Protein AF-A0A5J5CWI5-F1 (afdb_monomer)

Solvent-accessible surface area (backbone atoms only — not comparable to full-atom values): 5033 Å² total; per-residue (Å²): 108,73,56,46,73,75,35,36,52,38,50,20,75,84,39,66,87,53,39,69,60,72,79,73,87,74,83,67,85,92,55,78,72,90,36,71,70,53,51,59,60,42,49,61,52,50,53,53,35,52,59,50,44,66,68,41,62,61,82,56,41,65,23,69,65,45,47,64,67,70,50,86,49,72,54,78,78,52,62,86,130

Foldseek 3Di:
DVLCVVVVQCCCVPHVVSHQQDDQDDQDPPDDCPDPVNVVVNVVSVVVNLVSQCVDPCCRNVPPVNCVVPDDDPCNVVPDD

Radius of gyration: 14.95 Å; Cα contacts (8 Å, |Δi|>4): 55; chains: 1; bounding box: 39×28×38 Å

Sequence (81 aa):
MRILDKFPIEGGQKDPKKRIIPFLPGKVLFRRSHIRDVAIKRLKHLDNYCKALMKLPSHLSQSEEVLKFFETKSEDLNPPT

pLDDT: mean 91.17, std 8.9, range [58.31, 98.38]

Mean predicted aligned error: 4.53 Å

InterPro domains:
  IPR001683 Phox homology [PF00787] (16-72)
  IPR001683 Phox homology [PS50195] (1-77)
  IPR036871 PX domain superfamily [G3DSA:3.30.1520.10] (1-81)
  IPR036871 PX domain superfamily [SSF64268] (2-80)
  IPR051228 NADPH Oxidase and PX Domain-Containing [PTHR15706] (1-80)

Organism: NCBI:txid54343

Secondary structure (DSSP, 8-state):
-HHHHH-TTTTTSS-GGG--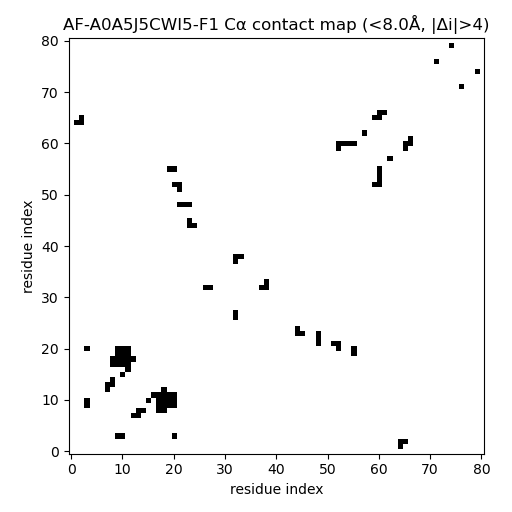SPPPPPP-SSS-SSSHHHHHHHHHHHHHHHHHHHTS-HHHHTSHHHHHHHSPPHHHHS---

Structure (mmCIF, N/CA/C/O backbone):
data_AF-A0A5J5CWI5-F1
#
_entry.id   AF-A0A5J5CWI5-F1
#
loop_
_atom_site.group_PDB
_atom_site.id
_atom_site.type_symbol
_atom_site.label_atom_id
_atom_site.label_alt_id
_atom_site.label_comp_id
_atom_site.label_asym_id
_atom_site.label_entity_id
_atom_site.label_seq_id
_atom_site.pdbx_PDB_ins_code
_atom_site.Cartn_x
_atom_site.Cartn_y
_atom_site.Cartn_z
_atom_site.occupancy
_atom_site.B_iso_or_equiv
_atom_site.auth_seq_id
_atom_site.auth_comp_id
_atom_site.auth_asym_id
_atom_site.auth_atom_id
_atom_site.pdbx_PDB_model_num
ATOM 1 N N . MET A 1 1 ? -7.162 -6.929 -4.110 1.00 58.31 1 MET A N 1
ATOM 2 C CA . MET A 1 1 ? -5.913 -6.548 -3.401 1.00 58.31 1 MET A CA 1
ATOM 3 C C . MET A 1 1 ? -6.264 -6.724 -1.945 1.00 58.31 1 MET A C 1
ATOM 5 O O . MET A 1 1 ? -7.103 -5.963 -1.491 1.00 58.31 1 MET A O 1
ATOM 9 N N . ARG A 1 2 ? -5.722 -7.745 -1.264 1.00 83.44 2 ARG A N 1
ATOM 10 C CA . ARG A 1 2 ? -6.351 -8.317 -0.054 1.00 83.44 2 ARG A CA 1
ATOM 11 C C . ARG A 1 2 ? -6.689 -7.281 1.030 1.00 83.44 2 ARG A C 1
ATOM 13 O O . ARG A 1 2 ? -7.730 -7.392 1.658 1.00 83.44 2 ARG A O 1
ATOM 20 N N . ILE A 1 3 ? -5.880 -6.225 1.166 1.00 92.31 3 ILE A N 1
ATOM 21 C CA . ILE A 1 3 ? -6.135 -5.129 2.113 1.00 92.31 3 ILE A CA 1
ATOM 22 C C . ILE A 1 3 ? -7.417 -4.333 1.806 1.00 92.31 3 ILE A C 1
ATOM 24 O O . ILE A 1 3 ? -8.153 -3.993 2.720 1.00 92.31 3 ILE A O 1
ATOM 28 N N . LEU A 1 4 ? -7.739 -4.057 0.537 1.00 94.31 4 LEU A N 1
ATOM 29 C CA . LEU A 1 4 ? -8.963 -3.324 0.187 1.00 94.31 4 LEU A CA 1
ATOM 30 C C . LEU A 1 4 ? -10.210 -4.171 0.452 1.00 94.31 4 LEU A C 1
ATOM 32 O O . LEU A 1 4 ? -11.249 -3.623 0.799 1.00 94.31 4 LEU A O 1
ATOM 36 N N . ASP A 1 5 ? -10.088 -5.488 0.297 1.00 93.25 5 ASP A N 1
ATOM 37 C CA . ASP A 1 5 ? -11.165 -6.443 0.555 1.00 93.25 5 ASP A CA 1
ATOM 38 C C . ASP A 1 5 ? -11.405 -6.585 2.072 1.00 93.25 5 ASP A C 1
ATOM 40 O O . ASP A 1 5 ? -12.547 -6.660 2.521 1.00 93.25 5 ASP A O 1
ATOM 44 N N . LYS A 1 6 ? -10.327 -6.545 2.871 1.00 95.69 6 LYS A N 1
ATOM 45 C CA . LYS A 1 6 ? -10.365 -6.588 4.341 1.00 95.69 6 LYS A CA 1
ATOM 46 C C . LYS A 1 6 ? -10.850 -5.281 4.979 1.00 95.69 6 LYS A C 1
ATOM 48 O O . LYS A 1 6 ? -11.537 -5.319 5.996 1.00 95.69 6 LYS A O 1
ATOM 53 N N . PHE A 1 7 ? -10.519 -4.145 4.368 1.00 96.25 7 PHE A N 1
ATOM 54 C CA . PHE A 1 7 ? -10.796 -2.799 4.876 1.00 96.25 7 PHE A CA 1
ATOM 55 C C . PHE A 1 7 ? -11.584 -1.973 3.841 1.00 96.25 7 PHE A C 1
ATOM 57 O O . PHE A 1 7 ? -11.065 -1.016 3.256 1.00 96.25 7 PHE A O 1
ATOM 64 N N . PRO A 1 8 ? -12.847 -2.342 3.548 1.00 96.25 8 PRO A N 1
ATOM 65 C CA . PRO A 1 8 ? -13.615 -1.733 2.460 1.00 96.25 8 PRO A CA 1
ATOM 66 C C . PRO A 1 8 ? -14.018 -0.278 2.741 1.00 96.25 8 PRO A C 1
ATOM 68 O O . PRO A 1 8 ? -14.263 0.483 1.802 1.00 96.25 8 PRO A O 1
ATOM 71 N N . ILE A 1 9 ? -14.091 0.130 4.013 1.00 96.81 9 ILE A N 1
ATOM 72 C CA . ILE A 1 9 ? -14.418 1.507 4.406 1.00 96.81 9 ILE A CA 1
ATOM 73 C C . ILE A 1 9 ? -13.199 2.406 4.176 1.00 96.81 9 ILE A C 1
ATOM 75 O O . ILE A 1 9 ? -13.295 3.401 3.463 1.00 96.81 9 ILE A O 1
ATOM 79 N N . GLU A 1 10 ? -12.043 2.002 4.694 1.00 97.44 10 GLU A N 1
ATOM 80 C CA . GLU A 1 10 ? -10.749 2.681 4.577 1.00 97.44 10 GLU A CA 1
ATOM 81 C C . GLU A 1 10 ? -10.202 2.624 3.146 1.00 97.44 10 GLU A C 1
ATOM 83 O O . GLU A 1 10 ? -9.412 3.476 2.735 1.00 97.44 10 GLU A O 1
ATOM 88 N N . GLY A 1 11 ? -10.644 1.638 2.363 1.00 96.56 11 GLY A N 1
ATOM 89 C CA . GLY A 1 11 ? -10.447 1.552 0.919 1.00 96.56 11 GLY A CA 1
ATOM 90 C C . GLY A 1 11 ? -11.379 2.461 0.111 1.00 96.56 11 GLY A C 1
ATOM 91 O O . GLY A 1 11 ? -11.169 2.633 -1.093 1.00 96.56 11 GLY A O 1
ATOM 92 N N . GLY A 1 12 ? -12.386 3.062 0.746 1.00 96.88 12 GLY A N 1
ATOM 93 C CA . GLY A 1 12 ? -13.348 3.958 0.109 1.00 96.88 12 GLY A CA 1
ATOM 94 C C . GLY A 1 12 ? -14.339 3.271 -0.826 1.00 96.88 12 GLY A C 1
ATOM 95 O O . GLY A 1 12 ? -14.855 3.924 -1.727 1.00 96.88 12 GLY A O 1
ATOM 96 N N . GLN A 1 13 ? -14.596 1.969 -0.657 1.00 94.88 13 GLN A N 1
ATOM 97 C CA . GLN A 1 13 ? -15.515 1.226 -1.530 1.00 94.88 13 GLN A CA 1
ATOM 98 C C . GLN A 1 13 ? -16.979 1.630 -1.314 1.00 94.88 13 GLN A C 1
ATOM 100 O O . GLN A 1 13 ? -17.769 1.606 -2.251 1.00 94.88 13 GLN A O 1
ATOM 105 N N . LYS A 1 14 ? -17.340 2.000 -0.077 1.00 90.56 14 LYS A N 1
ATOM 106 C CA . LYS A 1 14 ? -18.684 2.495 0.270 1.00 90.56 14 LYS A CA 1
ATOM 107 C C . LYS A 1 14 ? -18.789 4.018 0.185 1.00 90.56 14 LYS A C 1
ATOM 109 O O . LYS A 1 14 ? -19.810 4.536 -0.244 1.00 90.56 14 LYS A O 1
ATOM 114 N N . ASP A 1 15 ? -17.746 4.719 0.627 1.00 95.69 15 ASP A N 1
ATOM 115 C CA . ASP A 1 15 ? -17.673 6.180 0.634 1.00 95.69 15 ASP A CA 1
ATOM 116 C C . ASP A 1 15 ? -16.241 6.624 0.294 1.00 95.69 15 ASP A C 1
ATOM 118 O O . ASP A 1 15 ? -15.335 6.418 1.110 1.00 95.69 15 ASP A O 1
ATOM 122 N N . PRO A 1 16 ? -16.014 7.258 -0.871 1.00 95.94 16 PRO A N 1
ATOM 123 C CA . PRO A 1 16 ? -14.697 7.749 -1.264 1.00 95.94 16 PRO A CA 1
ATOM 124 C C . PRO A 1 16 ? -14.060 8.705 -0.248 1.00 95.94 16 PRO A C 1
ATOM 126 O O . PRO A 1 16 ? -12.835 8.749 -0.152 1.00 95.94 16 PRO A O 1
ATOM 129 N N . LYS A 1 17 ? -14.858 9.443 0.540 1.00 97.12 17 LYS A N 1
ATOM 130 C CA . LYS A 1 17 ? -14.352 10.380 1.559 1.00 97.12 17 LYS A CA 1
ATOM 131 C C . LYS A 1 17 ? -13.735 9.677 2.765 1.00 97.12 17 LYS A C 1
ATOM 133 O O . LYS A 1 17 ? -12.929 10.278 3.465 1.00 97.12 17 LYS A O 1
ATOM 138 N N . LYS A 1 18 ? -14.097 8.414 3.009 1.00 97.44 18 LYS A N 1
ATOM 139 C CA . LYS A 1 18 ? -13.525 7.591 4.088 1.00 97.44 18 LYS A CA 1
ATOM 140 C C . LYS A 1 18 ? -12.237 6.891 3.676 1.00 97.44 18 LYS A C 1
ATOM 142 O O . LYS A 1 18 ? -11.624 6.204 4.492 1.00 97.44 18 LYS A O 1
ATOM 147 N N . ARG A 1 19 ? -11.818 7.050 2.419 1.00 97.94 19 ARG A N 1
ATOM 148 C CA . ARG A 1 19 ? -10.607 6.414 1.937 1.00 97.94 19 ARG A CA 1
ATOM 149 C C . ARG A 1 19 ? -9.379 7.016 2.608 1.00 97.94 19 ARG A C 1
ATOM 151 O O . ARG A 1 19 ? -9.087 8.195 2.437 1.00 97.94 19 ARG A O 1
ATOM 158 N N . ILE A 1 20 ? -8.617 6.164 3.276 1.00 97.94 20 ILE A N 1
ATOM 159 C CA . ILE A 1 20 ? -7.289 6.489 3.803 1.00 97.94 20 ILE A CA 1
ATOM 160 C C . ILE A 1 20 ? -6.206 5.581 3.219 1.00 97.94 20 ILE A C 1
ATOM 162 O O . ILE A 1 20 ? -5.044 5.973 3.180 1.00 97.94 20 ILE A O 1
ATOM 166 N N . ILE A 1 21 ? -6.566 4.405 2.686 1.00 97.19 21 ILE A N 1
ATOM 167 C CA . ILE A 1 21 ? -5.614 3.536 1.986 1.00 97.19 21 ILE A CA 1
ATOM 168 C C . ILE A 1 21 ? -5.158 4.237 0.692 1.00 97.19 21 ILE A C 1
ATOM 170 O O . ILE A 1 21 ? -6.010 4.630 -0.121 1.00 97.19 21 ILE A O 1
ATOM 174 N N . PRO A 1 22 ? -3.838 4.389 0.458 1.00 96.31 22 PRO A N 1
ATOM 175 C CA . PRO A 1 22 ? -3.326 5.126 -0.692 1.00 96.31 22 PRO A CA 1
ATOM 176 C C . PRO A 1 22 ? -3.776 4.517 -2.027 1.00 96.31 22 PRO A C 1
ATOM 178 O O . PRO A 1 22 ? -4.236 3.375 -2.119 1.00 96.31 22 PRO A O 1
ATOM 181 N N . PHE A 1 23 ? -3.681 5.300 -3.097 1.00 93.62 23 PHE A N 1
ATOM 182 C CA . PHE A 1 23 ? -3.909 4.806 -4.452 1.00 93.62 23 PHE A CA 1
ATOM 183 C C . PHE A 1 23 ? -2.595 4.336 -5.062 1.00 93.62 23 PHE A C 1
ATOM 185 O O . PHE A 1 23 ? -1.582 5.029 -4.974 1.00 93.62 23 PHE A O 1
ATOM 192 N N . LEU A 1 24 ? -2.633 3.190 -5.739 1.00 90.69 24 LEU A N 1
ATOM 193 C CA . LEU A 1 24 ? -1.576 2.788 -6.655 1.00 90.69 24 LEU A CA 1
ATOM 194 C C . LEU A 1 24 ? -2.068 3.020 -8.091 1.00 90.69 24 LEU A C 1
ATOM 196 O O . LEU A 1 24 ? -3.209 2.656 -8.393 1.00 90.69 24 LEU A O 1
ATOM 200 N N . PRO A 1 25 ? -1.257 3.615 -8.984 1.00 85.44 25 PRO A N 1
ATOM 201 C CA . PRO A 1 25 ? -1.642 3.786 -10.377 1.00 85.44 25 PRO A CA 1
ATOM 202 C C . PRO A 1 25 ? -2.032 2.453 -11.018 1.00 85.44 25 PRO A C 1
ATOM 204 O O . PRO A 1 25 ? -1.330 1.449 -10.873 1.00 85.44 25 PRO A O 1
ATOM 207 N N . GLY A 1 26 ? -3.154 2.458 -11.735 1.00 81.62 26 GLY A N 1
ATOM 208 C CA . GLY A 1 26 ? -3.673 1.276 -12.413 1.00 81.62 26 GLY A CA 1
ATOM 209 C C . GLY A 1 26 ? -2.760 0.764 -13.531 1.00 81.62 26 GLY A C 1
ATOM 210 O O . GLY A 1 26 ? -1.789 1.403 -13.950 1.00 81.62 26 GLY A O 1
ATOM 211 N N . LYS A 1 27 ? -3.094 -0.419 -14.053 1.00 78.75 27 LYS A N 1
ATOM 212 C CA . LYS A 1 27 ? -2.382 -1.011 -15.189 1.00 78.75 27 LYS A CA 1
ATOM 213 C C . LYS A 1 27 ? -2.537 -0.114 -16.423 1.00 78.75 27 LYS A C 1
ATOM 215 O O . LYS A 1 27 ? -3.640 0.281 -16.781 1.00 78.75 27 LYS A O 1
ATOM 220 N N . VAL A 1 28 ? -1.429 0.161 -17.107 1.00 75.25 28 VAL A N 1
ATOM 221 C CA . VAL A 1 28 ? -1.452 0.837 -18.411 1.00 75.25 28 VAL A CA 1
ATOM 222 C C . VAL A 1 28 ? -2.015 -0.145 -19.441 1.00 75.25 28 VAL A C 1
ATOM 224 O O . VAL A 1 28 ? -1.391 -1.173 -19.692 1.00 75.25 28 VAL A O 1
ATOM 227 N N . LEU A 1 29 ? -3.197 0.147 -19.995 1.00 71.25 29 LEU A N 1
ATOM 228 C CA . LEU A 1 29 ? -3.925 -0.764 -20.893 1.00 71.25 29 LEU A CA 1
ATOM 229 C C . LEU A 1 29 ? -3.494 -0.659 -22.366 1.00 71.25 29 LEU A C 1
ATOM 231 O O . LEU A 1 29 ? -3.578 -1.641 -23.092 1.00 71.25 29 LEU A O 1
ATOM 235 N N . PHE A 1 30 ? -2.978 0.498 -22.794 1.00 69.56 30 PHE A N 1
ATOM 236 C CA . PHE A 1 30 ? -2.685 0.794 -24.208 1.00 69.56 30 PHE A CA 1
ATOM 237 C C . PHE A 1 30 ? -1.187 0.939 -24.527 1.00 69.56 30 PHE A C 1
ATOM 239 O O . PHE A 1 30 ? -0.813 1.467 -25.571 1.00 69.56 30 PHE A O 1
ATOM 246 N N . ARG A 1 31 ? -0.297 0.500 -23.629 1.00 67.75 31 ARG A N 1
ATOM 247 C CA . ARG A 1 31 ? 1.154 0.441 -23.879 1.00 67.75 31 ARG A CA 1
ATOM 248 C C . ARG A 1 31 ? 1.723 -0.869 -23.355 1.00 67.75 31 ARG A C 1
ATOM 250 O O . ARG A 1 31 ? 1.171 -1.457 -22.428 1.00 67.75 31 ARG A O 1
ATOM 257 N N . ARG A 1 32 ? 2.868 -1.294 -23.901 1.00 69.62 32 ARG A N 1
ATOM 258 C CA . ARG A 1 32 ? 3.620 -2.438 -23.367 1.00 69.62 32 ARG A CA 1
ATOM 259 C C . ARG A 1 32 ? 3.965 -2.166 -21.900 1.00 69.62 32 ARG A C 1
ATOM 261 O O . ARG A 1 32 ? 4.698 -1.233 -21.591 1.00 69.62 32 ARG A O 1
ATOM 268 N N . SER A 1 33 ? 3.425 -2.976 -20.995 1.00 69.56 33 SER A N 1
ATOM 269 C CA . SER A 1 33 ? 3.646 -2.853 -19.550 1.00 69.56 33 SER A CA 1
ATOM 270 C C . SER A 1 33 ? 5.011 -3.373 -19.090 1.00 69.56 33 SER A C 1
ATOM 272 O O . SER A 1 33 ? 5.425 -3.056 -17.978 1.00 69.56 33 SER A O 1
ATOM 274 N N . HIS A 1 34 ? 5.703 -4.131 -19.943 1.00 68.94 34 HIS A N 1
ATOM 275 C CA . HIS A 1 34 ? 7.023 -4.725 -19.700 1.00 68.94 34 HIS A CA 1
ATOM 276 C C . HIS A 1 34 ? 8.126 -3.957 -20.436 1.00 68.94 34 HIS A C 1
ATOM 278 O O . HIS A 1 34 ? 8.944 -4.542 -21.136 1.00 68.94 34 HIS A O 1
ATOM 284 N N . ILE A 1 35 ? 8.113 -2.628 -20.338 1.00 83.31 35 ILE A N 1
ATOM 285 C CA . ILE A 1 35 ? 9.208 -1.793 -20.843 1.00 83.31 35 ILE A CA 1
ATOM 286 C C . ILE A 1 35 ? 9.876 -1.086 -19.673 1.00 83.31 35 ILE A C 1
ATOM 288 O O . ILE A 1 35 ? 9.205 -0.684 -18.716 1.00 83.31 35 ILE A O 1
ATOM 292 N N . ARG A 1 36 ? 11.196 -0.918 -19.774 1.00 86.25 36 ARG A N 1
ATOM 293 C CA . ARG A 1 36 ? 12.040 -0.285 -18.754 1.00 86.25 36 ARG A CA 1
ATOM 294 C C . ARG A 1 36 ? 11.455 1.044 -18.266 1.00 86.25 36 ARG A C 1
ATOM 296 O O . ARG A 1 36 ? 11.351 1.254 -17.064 1.00 86.25 36 ARG A O 1
ATOM 303 N N . ASP A 1 37 ? 10.969 1.883 -19.175 1.00 85.25 37 ASP A N 1
ATOM 304 C CA . ASP A 1 37 ? 10.416 3.200 -18.834 1.00 85.25 37 ASP A CA 1
ATOM 305 C C . ASP A 1 37 ? 9.163 3.125 -17.958 1.00 85.25 37 ASP A C 1
ATOM 307 O O . ASP A 1 37 ? 8.965 3.946 -17.062 1.00 85.25 37 ASP A O 1
ATOM 311 N N . VAL A 1 38 ? 8.302 2.133 -18.198 1.00 84.88 38 VAL A N 1
ATOM 312 C CA . VAL A 1 38 ? 7.107 1.912 -17.376 1.00 84.88 38 VAL A CA 1
ATOM 313 C C . VAL A 1 38 ? 7.517 1.423 -15.990 1.00 84.88 38 VAL A C 1
ATOM 315 O O . VAL A 1 38 ? 6.953 1.891 -15.002 1.00 84.88 38 VAL A O 1
ATOM 318 N N . ALA A 1 39 ? 8.514 0.538 -15.900 1.00 87.94 39 ALA A N 1
ATOM 319 C CA . ALA A 1 39 ? 9.045 0.070 -14.622 1.00 87.94 39 ALA A CA 1
ATOM 320 C C . ALA A 1 39 ? 9.677 1.216 -13.8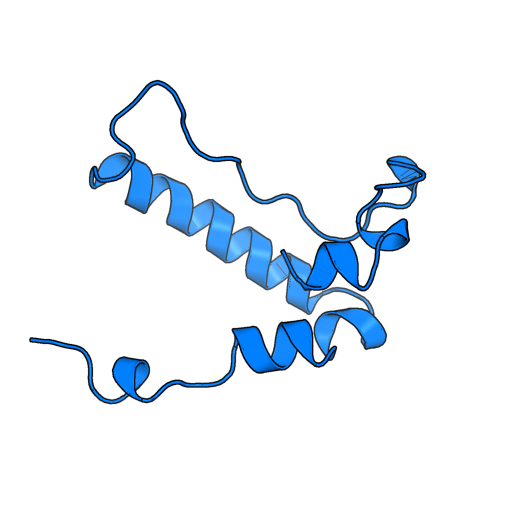12 1.00 87.94 39 ALA A C 1
ATOM 322 O O . ALA A 1 39 ? 9.316 1.404 -12.653 1.00 87.94 39 ALA A O 1
ATOM 323 N N . ILE A 1 40 ? 10.517 2.049 -14.437 1.00 90.12 40 ILE A N 1
ATOM 324 C CA . ILE A 1 40 ? 11.151 3.207 -13.785 1.00 90.12 40 ILE A CA 1
ATOM 325 C C . ILE A 1 40 ? 10.097 4.181 -13.247 1.00 90.12 40 ILE A C 1
ATOM 327 O O . ILE A 1 40 ? 10.177 4.605 -12.095 1.00 90.12 40 ILE A O 1
ATOM 331 N N . LYS A 1 41 ? 9.057 4.496 -14.032 1.00 87.94 41 LYS A N 1
ATOM 332 C CA . LYS A 1 41 ? 7.965 5.372 -13.570 1.00 87.94 41 LYS A CA 1
ATOM 333 C C . LYS A 1 41 ? 7.210 4.787 -12.374 1.00 87.94 41 LYS A C 1
ATOM 335 O O . LYS A 1 41 ? 6.784 5.532 -11.494 1.00 87.94 41 LYS A O 1
ATOM 340 N N . ARG A 1 42 ? 7.055 3.460 -12.316 1.00 90.50 42 ARG A N 1
ATOM 341 C CA . ARG A 1 42 ? 6.377 2.779 -11.203 1.00 90.50 42 ARG A CA 1
ATOM 342 C C . ARG A 1 42 ? 7.169 2.832 -9.901 1.00 90.50 42 ARG A C 1
ATOM 344 O O . ARG A 1 42 ? 6.524 2.871 -8.861 1.00 90.50 42 ARG A O 1
ATOM 351 N N . LEU A 1 43 ? 8.504 2.898 -9.935 1.00 93.88 43 LEU A N 1
ATOM 352 C CA . LEU A 1 43 ? 9.332 2.931 -8.720 1.00 93.88 43 LEU A CA 1
ATOM 353 C C . LEU A 1 43 ? 8.925 4.064 -7.772 1.00 93.88 43 LEU A C 1
ATOM 355 O O . LEU A 1 43 ? 8.653 3.813 -6.604 1.00 93.88 43 LEU A O 1
ATOM 359 N N . LYS A 1 44 ? 8.781 5.294 -8.285 1.00 94.19 44 LYS A N 1
ATOM 360 C CA . LYS A 1 44 ? 8.357 6.448 -7.471 1.00 94.19 44 LYS A CA 1
ATOM 361 C C . LYS A 1 44 ? 6.959 6.259 -6.878 1.00 94.19 44 LYS A C 1
ATOM 363 O O . LYS A 1 44 ? 6.701 6.652 -5.744 1.00 94.19 44 LYS A O 1
ATOM 368 N N . HIS A 1 45 ? 6.040 5.676 -7.644 1.00 94.31 45 HIS A N 1
ATOM 369 C CA . HIS A 1 45 ? 4.679 5.432 -7.173 1.00 94.31 45 HIS A CA 1
ATOM 370 C C . HIS A 1 45 ? 4.624 4.336 -6.107 1.00 94.31 45 HIS A C 1
ATOM 372 O O . HIS A 1 45 ? 3.899 4.497 -5.132 1.00 94.31 45 HIS A O 1
ATOM 378 N N . LEU A 1 46 ? 5.406 3.267 -6.270 1.00 95.19 46 LEU A N 1
ATOM 379 C CA . LEU A 1 46 ? 5.545 2.197 -5.283 1.00 95.19 46 LEU A CA 1
ATOM 380 C C . LEU A 1 46 ? 6.184 2.709 -3.988 1.00 95.19 46 LEU A C 1
ATOM 382 O O . LEU A 1 46 ? 5.634 2.471 -2.919 1.00 95.19 46 LEU A O 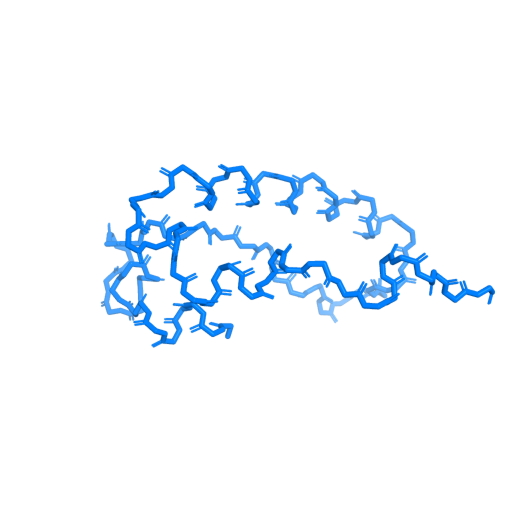1
ATOM 386 N N . ASP A 1 47 ? 7.275 3.473 -4.076 1.00 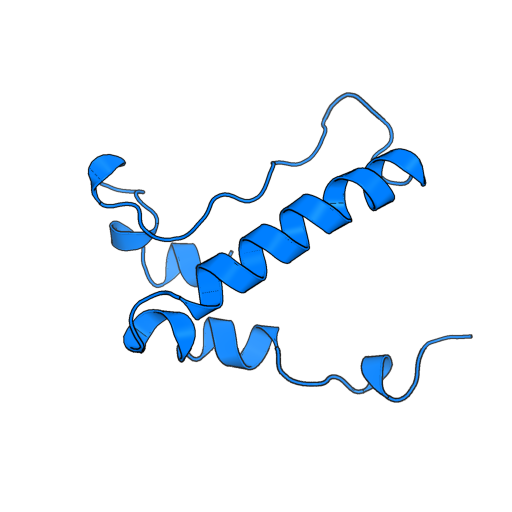96.50 47 ASP A N 1
ATOM 387 C CA . ASP A 1 47 ? 7.941 4.073 -2.912 1.00 96.50 47 ASP A CA 1
ATOM 388 C C . ASP A 1 47 ? 6.986 4.976 -2.114 1.00 96.50 47 ASP A C 1
ATOM 390 O O . ASP A 1 47 ? 6.809 4.806 -0.905 1.00 96.50 47 ASP A O 1
ATOM 394 N N . ASN A 1 48 ? 6.283 5.881 -2.803 1.00 97.19 48 ASN A N 1
ATOM 395 C CA . ASN A 1 48 ? 5.280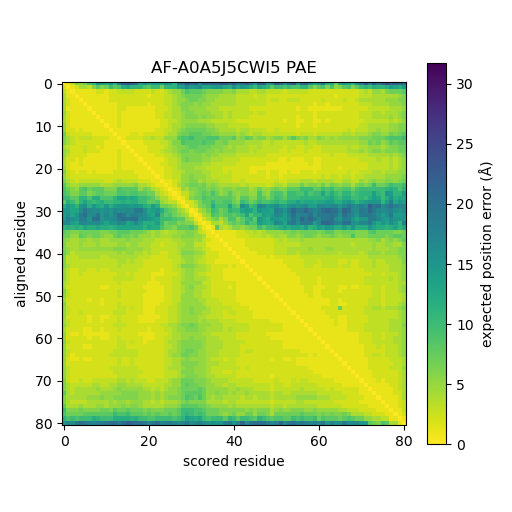 6.740 -2.175 1.00 97.19 48 ASN A CA 1
ATOM 396 C C . ASN A 1 48 ? 4.136 5.933 -1.546 1.00 97.19 48 ASN A C 1
ATOM 398 O O . ASN A 1 48 ? 3.684 6.267 -0.450 1.00 97.19 48 ASN A O 1
ATOM 402 N N . TYR A 1 49 ? 3.671 4.882 -2.227 1.00 96.25 49 TYR A N 1
ATOM 403 C CA . TYR A 1 49 ? 2.609 4.016 -1.727 1.00 96.25 49 TYR A CA 1
ATOM 404 C C . TYR A 1 49 ? 3.032 3.318 -0.433 1.00 96.25 49 TYR A C 1
ATOM 406 O O . TYR A 1 49 ? 2.313 3.400 0.559 1.00 96.25 49 TYR A O 1
ATOM 414 N N . CYS A 1 50 ? 4.211 2.689 -0.413 1.00 96.38 50 CYS A N 1
ATOM 415 C CA . CYS A 1 50 ? 4.733 2.003 0.768 1.00 96.38 50 CYS A CA 1
ATOM 416 C C . CYS A 1 50 ? 4.916 2.975 1.942 1.00 96.38 50 CYS A C 1
ATOM 418 O O . CYS A 1 50 ? 4.450 2.699 3.045 1.00 96.38 50 CYS A O 1
ATOM 420 N N . LYS A 1 5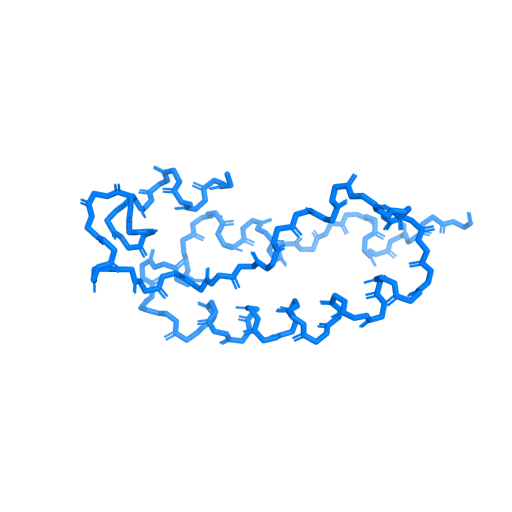1 ? 5.498 4.159 1.708 1.00 97.62 51 LYS A N 1
ATOM 421 C CA . LYS A 1 51 ? 5.644 5.195 2.746 1.00 97.62 51 LYS A CA 1
ATOM 422 C C . LYS A 1 51 ? 4.303 5.662 3.311 1.00 97.62 51 LYS A C 1
ATOM 424 O O . LYS A 1 51 ? 4.205 5.899 4.511 1.00 97.62 51 LYS A O 1
ATOM 429 N N . ALA A 1 52 ? 3.283 5.819 2.469 1.00 97.69 52 ALA A N 1
ATOM 430 C CA . ALA A 1 52 ? 1.943 6.187 2.916 1.00 97.69 52 ALA A CA 1
ATOM 431 C C . ALA A 1 52 ? 1.266 5.045 3.690 1.00 97.69 52 ALA A C 1
ATOM 433 O O . ALA A 1 52 ? 0.660 5.298 4.726 1.00 97.69 52 ALA A O 1
ATOM 434 N N . LEU A 1 53 ? 1.426 3.798 3.235 1.00 96.19 53 LEU A N 1
ATOM 435 C CA . LEU A 1 53 ? 0.891 2.603 3.890 1.00 96.19 53 LEU A CA 1
ATOM 436 C C . LEU A 1 53 ? 1.426 2.454 5.324 1.00 96.19 53 LEU A C 1
ATOM 438 O O . LEU A 1 53 ? 0.648 2.204 6.239 1.00 96.19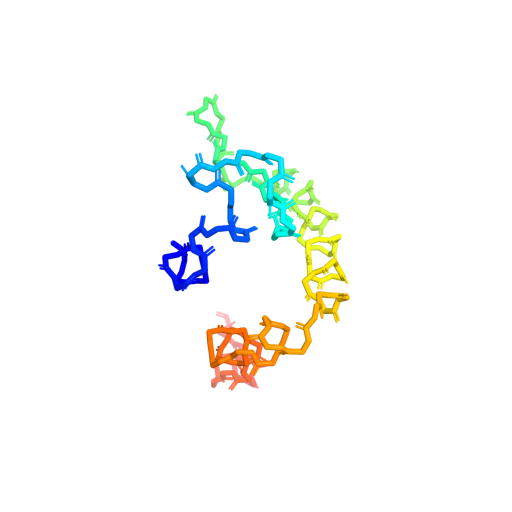 53 LEU A O 1
ATOM 442 N N . MET A 1 54 ? 2.723 2.699 5.537 1.00 96.19 54 MET A N 1
ATOM 443 C CA . MET A 1 54 ? 3.346 2.635 6.869 1.00 96.19 54 MET A CA 1
ATOM 444 C C . MET A 1 54 ? 2.916 3.765 7.815 1.00 96.19 54 MET A C 1
ATOM 446 O O . MET A 1 54 ? 3.091 3.649 9.022 1.00 96.19 54 MET A O 1
ATOM 450 N N . LYS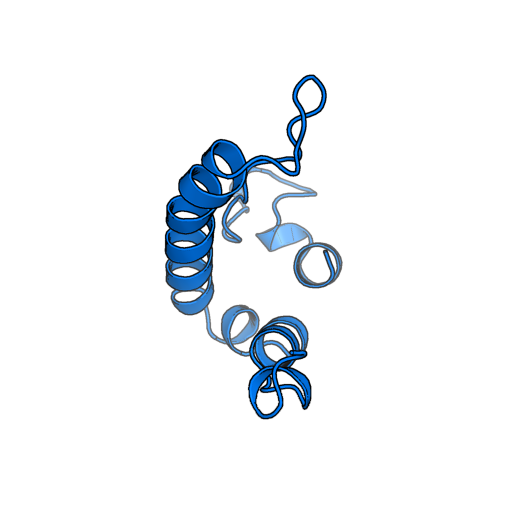 A 1 55 ? 2.349 4.858 7.288 1.00 97.75 55 LYS A N 1
ATOM 451 C CA . LYS A 1 55 ? 1.824 5.983 8.083 1.00 97.75 55 LYS A CA 1
ATOM 452 C C . LYS A 1 55 ? 0.355 5.813 8.471 1.00 97.75 55 LYS A C 1
ATOM 454 O O . LYS A 1 55 ? -0.182 6.663 9.178 1.00 97.75 55 LYS A O 1
ATOM 459 N N . LEU A 1 56 ? -0.310 4.762 7.990 1.00 97.81 56 LEU A N 1
ATOM 460 C CA . LEU A 1 56 ? -1.686 4.470 8.372 1.00 97.81 56 LEU A CA 1
ATOM 461 C C . LEU A 1 56 ? -1.772 4.066 9.852 1.00 97.81 56 LEU A C 1
ATOM 463 O O . LEU A 1 56 ? -0.785 3.581 10.417 1.00 97.81 56 LEU A O 1
ATOM 467 N N . PRO A 1 57 ? -2.959 4.209 10.472 1.00 98.38 57 PRO A N 1
ATOM 468 C CA . PRO A 1 57 ? -3.230 3.660 11.796 1.00 98.38 57 PRO A CA 1
ATOM 469 C C . PRO A 1 57 ? -2.765 2.204 11.938 1.00 98.38 57 PRO A C 1
ATOM 471 O O . PRO A 1 57 ? -2.841 1.430 10.982 1.00 98.38 57 PRO A O 1
ATOM 474 N N . SER A 1 58 ? -2.322 1.822 13.138 1.00 98.00 58 SER A N 1
ATOM 475 C CA . SER A 1 58 ? -1.683 0.521 13.405 1.00 98.00 58 SER A CA 1
ATOM 476 C C . SER A 1 58 ? -2.512 -0.683 12.956 1.00 98.00 58 SER A C 1
ATOM 478 O O . SER A 1 58 ? -1.965 -1.611 12.375 1.00 98.00 58 SER A O 1
ATOM 480 N N . HIS A 1 59 ? -3.835 -0.652 13.130 1.00 97.25 59 HIS A N 1
ATOM 481 C CA . HIS A 1 59 ? -4.717 -1.743 12.695 1.00 97.25 59 HIS A CA 1
ATOM 482 C C . HIS A 1 59 ? -4.696 -1.993 11.172 1.00 97.25 59 HIS A C 1
ATOM 484 O O . HIS A 1 59 ? -5.081 -3.074 10.736 1.00 97.25 59 HIS A O 1
ATOM 490 N N . LEU A 1 60 ? -4.241 -1.022 10.369 1.00 97.69 60 LEU A N 1
ATOM 491 C CA . LEU A 1 60 ? -3.995 -1.169 8.932 1.00 97.69 60 LEU A CA 1
ATOM 492 C C . LEU A 1 60 ? -2.525 -1.479 8.649 1.00 97.69 60 LEU A C 1
ATOM 494 O O . LEU A 1 60 ? -2.228 -2.464 7.976 1.00 97.69 60 LEU A O 1
ATOM 498 N N . SER A 1 61 ? -1.604 -0.645 9.146 1.00 97.69 61 SER A N 1
ATOM 499 C CA . SER A 1 61 ? -0.168 -0.749 8.838 1.00 97.69 61 SER A CA 1
ATOM 500 C C . SER A 1 61 ? 0.494 -1.998 9.429 1.00 97.69 61 SER A C 1
ATOM 502 O O . SER A 1 61 ? 1.501 -2.456 8.900 1.00 97.69 61 SER A O 1
ATOM 504 N N . GLN A 1 62 ? -0.097 -2.582 10.472 1.00 97.12 62 GLN A N 1
ATOM 505 C CA . GLN A 1 62 ? 0.321 -3.840 11.101 1.00 97.12 62 GLN A CA 1
ATOM 506 C C . GLN A 1 62 ? -0.705 -4.965 10.894 1.00 97.12 62 GLN A C 1
ATOM 508 O O . GLN A 1 62 ? -0.666 -5.977 11.590 1.00 97.12 62 GLN A O 1
ATOM 513 N N . SER A 1 63 ? -1.641 -4.802 9.953 1.00 96.88 63 SER A N 1
ATOM 514 C CA . SER A 1 63 ? -2.548 -5.890 9.573 1.00 96.88 63 SER A CA 1
ATOM 515 C C . SER A 1 63 ? -1.770 -7.073 8.998 1.00 96.88 63 SER A C 1
ATOM 517 O O . SER A 1 63 ? -0.714 -6.904 8.383 1.00 96.88 63 SER A O 1
ATOM 519 N N . GLU A 1 64 ? -2.316 -8.277 9.152 1.00 95.88 64 GLU A N 1
ATOM 520 C CA . GLU A 1 64 ? -1.732 -9.505 8.607 1.00 95.88 64 GLU A CA 1
ATOM 521 C C . GLU A 1 64 ? -1.459 -9.383 7.099 1.00 95.88 64 GLU A C 1
ATOM 523 O O . GLU A 1 64 ? -0.425 -9.831 6.610 1.00 95.88 64 GLU A O 1
ATOM 528 N N . GLU A 1 65 ? -2.351 -8.723 6.355 1.00 94.75 65 GLU A N 1
ATOM 529 C CA . GLU A 1 65 ? -2.203 -8.483 4.923 1.00 94.75 65 GLU A CA 1
ATOM 530 C C . GLU A 1 65 ? -0.983 -7.615 4.582 1.00 94.75 65 GLU A C 1
ATOM 532 O O . GLU A 1 65 ? -0.335 -7.864 3.564 1.00 94.75 65 GLU A O 1
ATOM 537 N N . VAL A 1 66 ? -0.673 -6.603 5.402 1.00 95.25 66 VAL A N 1
ATOM 538 C CA . VAL A 1 66 ? 0.494 -5.726 5.204 1.00 95.25 66 VAL A CA 1
ATOM 539 C C . VAL A 1 66 ? 1.772 -6.413 5.664 1.00 95.25 66 VAL A C 1
ATOM 541 O O . VAL A 1 66 ? 2.767 -6.377 4.942 1.00 95.25 66 VAL A O 1
ATOM 544 N N . LEU A 1 67 ? 1.742 -7.093 6.810 1.00 95.50 67 LEU A N 1
ATOM 545 C CA . LEU A 1 67 ? 2.903 -7.822 7.321 1.00 95.50 67 LEU A CA 1
ATOM 546 C C . LEU A 1 67 ? 3.336 -8.924 6.347 1.00 95.50 67 LEU A C 1
ATOM 548 O O . LEU A 1 67 ? 4.494 -8.950 5.947 1.00 95.50 67 LEU A O 1
ATOM 552 N N . LYS A 1 68 ? 2.397 -9.742 5.852 1.00 94.75 68 LYS A N 1
ATOM 553 C CA . LYS A 1 68 ? 2.672 -10.772 4.831 1.00 94.75 68 LYS A CA 1
ATOM 554 C C . LYS A 1 68 ? 3.150 -10.205 3.497 1.00 94.75 68 LYS A C 1
ATOM 556 O O . LYS A 1 68 ? 3.788 -10.909 2.721 1.00 94.75 68 LYS A O 1
ATOM 561 N N . PHE A 1 69 ? 2.797 -8.960 3.173 1.00 93.38 69 PHE A N 1
ATOM 562 C CA . PHE A 1 69 ? 3.275 -8.317 1.949 1.00 93.38 69 PHE A CA 1
ATOM 563 C C . PHE A 1 69 ? 4.764 -7.957 2.036 1.00 93.38 69 PHE A C 1
ATOM 565 O O . PHE A 1 69 ? 5.461 -8.084 1.032 1.00 93.38 69 PHE A O 1
ATOM 572 N N . PHE A 1 70 ? 5.233 -7.527 3.211 1.00 94.06 70 PHE A N 1
ATOM 573 C CA . PHE A 1 70 ? 6.632 -7.155 3.460 1.00 94.06 70 PHE A CA 1
ATOM 574 C C . PHE A 1 70 ? 7.486 -8.285 4.044 1.00 94.06 70 PHE A C 1
ATOM 576 O O . PHE A 1 70 ? 8.675 -8.088 4.280 1.00 94.06 70 PHE A O 1
ATOM 583 N N . GLU A 1 71 ? 6.892 -9.447 4.295 1.00 95.75 71 GLU A N 1
ATOM 584 C CA . GLU A 1 71 ? 7.607 -10.625 4.764 1.00 95.75 71 GLU A CA 1
ATOM 585 C C . GLU A 1 71 ? 8.647 -11.065 3.727 1.00 95.75 71 GLU A C 1
ATOM 587 O O . GLU A 1 71 ? 8.327 -11.246 2.548 1.00 95.75 71 GLU A O 1
ATOM 592 N N . THR A 1 72 ? 9.895 -11.220 4.176 1.00 96.94 72 THR A N 1
ATOM 593 C CA . THR A 1 72 ? 11.012 -11.677 3.345 1.00 96.94 72 THR A CA 1
ATOM 594 C C . THR A 1 72 ? 10.708 -13.053 2.769 1.00 96.94 72 THR A C 1
ATOM 596 O O . THR A 1 72 ? 10.404 -13.989 3.512 1.00 96.94 72 THR A O 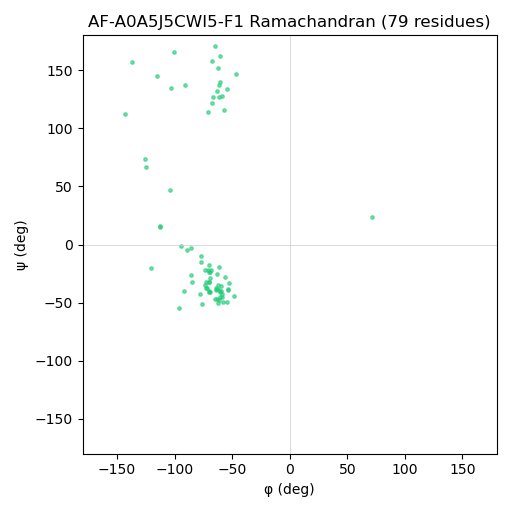1
ATOM 599 N N . LYS A 1 73 ? 10.837 -13.202 1.451 1.00 95.00 73 LYS A N 1
ATOM 600 C CA . LYS A 1 73 ? 10.642 -14.482 0.770 1.00 95.00 73 LYS A CA 1
ATOM 601 C C . LYS A 1 73 ? 11.969 -15.156 0.455 1.00 95.00 73 LYS A C 1
ATOM 603 O O . LYS A 1 73 ? 13.035 -14.544 0.495 1.00 95.00 73 LYS A O 1
ATOM 608 N N . SER A 1 74 ? 11.900 -16.439 0.105 1.00 94.94 74 SER A N 1
ATOM 609 C CA . SER A 1 74 ? 13.088 -17.210 -0.268 1.00 94.94 74 SER A CA 1
ATOM 610 C C . SER A 1 74 ? 13.805 -16.606 -1.480 1.00 94.94 74 SER A C 1
ATOM 612 O O . SER A 1 74 ? 15.033 -16.592 -1.511 1.00 94.94 74 SER A O 1
ATOM 614 N N . GLU A 1 75 ? 13.054 -16.044 -2.431 1.00 95.38 75 GLU A N 1
ATOM 615 C CA . GLU A 1 75 ? 13.581 -15.426 -3.651 1.00 95.38 75 GLU A CA 1
ATOM 616 C C . GLU A 1 75 ? 14.254 -14.068 -3.397 1.00 95.38 75 GLU A C 1
ATOM 618 O O . GLU A 1 75 ? 15.089 -13.648 -4.193 1.00 95.38 75 GLU A O 1
ATOM 623 N N . ASP A 1 76 ? 13.929 -13.386 -2.291 1.00 93.94 76 ASP A N 1
ATOM 624 C CA . ASP A 1 76 ? 14.618 -12.149 -1.898 1.00 93.94 76 ASP A CA 1
ATOM 625 C C . ASP A 1 76 ? 16.033 -12.450 -1.375 1.00 93.94 76 ASP A C 1
ATOM 627 O O . ASP A 1 76 ? 16.953 -11.652 -1.551 1.00 93.94 76 ASP A O 1
ATOM 631 N N . LEU A 1 77 ? 16.209 -13.616 -0.742 1.00 95.69 77 LEU A N 1
ATOM 632 C CA . LEU A 1 77 ? 17.501 -14.107 -0.248 1.00 95.69 77 LEU A CA 1
ATOM 633 C C . LEU A 1 77 ? 18.296 -14.840 -1.333 1.00 95.69 77 LEU A C 1
ATOM 635 O O . LEU A 1 77 ? 19.524 -14.801 -1.332 1.00 95.69 77 LEU A O 1
ATOM 639 N N . ASN A 1 78 ? 17.591 -15.503 -2.249 1.00 94.69 78 ASN A N 1
ATOM 640 C CA . ASN A 1 78 ? 18.154 -16.307 -3.328 1.00 94.69 78 ASN A CA 1
ATOM 641 C C . ASN A 1 78 ? 17.580 -15.823 -4.669 1.00 94.69 78 ASN A C 1
ATOM 643 O O . ASN A 1 78 ? 16.709 -16.490 -5.239 1.00 94.69 78 ASN A O 1
ATOM 647 N N . PRO A 1 79 ? 18.013 -14.650 -5.167 1.00 91.25 79 PRO A N 1
ATOM 648 C CA . PRO A 1 79 ? 17.490 -14.118 -6.415 1.00 91.25 79 PRO A CA 1
ATOM 649 C C . PRO A 1 79 ? 17.805 -15.079 -7.576 1.00 91.25 79 PRO A C 1
ATOM 651 O O . PRO A 1 79 ? 18.922 -15.601 -7.648 1.00 91.25 79 PRO A O 1
ATOM 654 N N . PRO A 1 80 ? 16.850 -15.324 -8.492 1.00 85.94 80 PRO A N 1
ATOM 655 C CA . PRO A 1 80 ? 17.108 -16.121 -9.686 1.00 85.94 80 PRO A CA 1
ATOM 656 C C . PRO A 1 80 ? 18.207 -15.475 -10.540 1.00 85.94 80 PRO A C 1
ATOM 658 O O . PRO A 1 80 ? 18.257 -14.249 -10.670 1.00 85.94 80 PRO A O 1
ATOM 661 N N . THR A 1 81 ? 19.084 -16.317 -11.087 1.00 74.50 81 THR A N 1
ATOM 662 C CA . THR A 1 81 ? 20.209 -15.934 -11.958 1.00 74.50 81 THR A CA 1
ATOM 663 C C . THR A 1 81 ? 19.776 -15.703 -13.398 1.00 74.50 81 THR A C 1
ATOM 665 O O . THR A 1 81 ? 18.806 -16.359 -13.845 1.00 74.50 81 THR A O 1
#

Nearest PDB structures (foldseek):
  1kq6-assembly1_A  TM=8.628E-01  e=9.978E-06  Homo sapiens
  2v6v-assembly1_A  TM=8.360E-01  e=7.641E-04  Saccharomyces cerevisiae
  2v6v-assembly2_B  TM=8.484E-01  e=2.757E-03  Saccharomyces cerevisiae
  1ocu-assembly2_B  TM=6.971E-01  e=8.443E-02  Saccharomyces cerevisiae S288C
  7blq-assembly1_L  TM=7.063E-01  e=3.442E-01  Thermochaetoides thermophila DSM 1495